Protein AF-A0A356KYZ1-F1 (afdb_monomer)

Sequence (155 aa):
MRTLYFDLDGTVVTGFGGVAKTLLAEGGFERAVRAAGCSRLVCVGNAVAIFQSLARMGQDHDGIGTVFRLCQGAFLDEAWLRSVLELTPIDPHRRVEGIDRGLDWLYVDDLAEQYCRDAGAEELFSAERGRRILRCDPEGDGQDVLAWLEEWKVA

Foldseek 3Di:
DEEEEEECALAQAFNPDLHGQQCLAQLNQVVLCVQLVHQAYEHLYPLLVVVVVCVVVVHDDPSLVVVVVSSNRSHDDSVSSVRHYDYDPDDSLQSVVVDPPVDNYAYEDLCQCVSCVSNVNNVVCVVCDLNRYDNDGSRHSNPSVSVSSVVSGDD

Nearest PDB structures (foldseek):
  3i8o-assembly1_A  TM=3.889E-01  e=5.102E-01  Methanocaldococcus jannaschii
  4q1t-assembly1_B  TM=4.449E-01  e=9.069E-01  Burkholderia thailandensis E264
  8ay1-assembly1_A  TM=4.523E-01  e=2.866E+00  Caenorhabditis elegans
  8j0e-assembly1_B  TM=2.042E-01  e=1.018E+00  Arabidopsis thaliana
  6lx2-assembly1_A  TM=1.806E-01  e=3.821E+00  Solanum tuberosum

pLDDT: mean 93.99, std 6.6, range [62.47, 98.62]

Structure (mmCIF, N/CA/C/O backbone):
data_AF-A0A356KYZ1-F1
#
_entry.id   AF-A0A356KYZ1-F1
#
loop_
_atom_site.group_PDB
_atom_site.id
_atom_site.type_symbol
_atom_site.label_atom_id
_atom_site.label_alt_id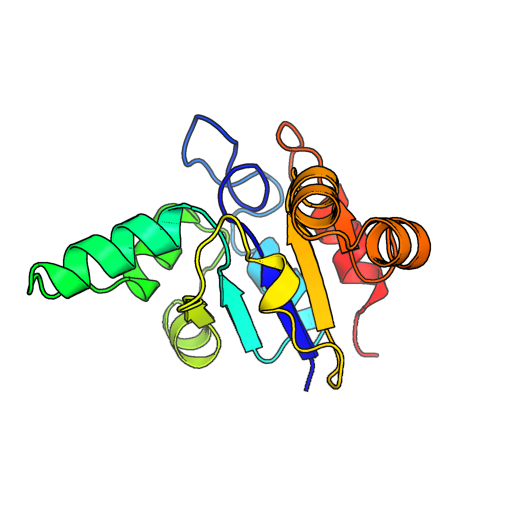
_atom_site.label_comp_id
_atom_site.label_asym_id
_atom_site.label_entity_id
_atom_site.label_seq_id
_atom_site.pdbx_PDB_ins_code
_atom_site.Cartn_x
_atom_site.Cartn_y
_atom_site.Cartn_z
_atom_site.occupancy
_atom_site.B_iso_or_equiv
_atom_site.auth_seq_id
_atom_site.auth_comp_id
_atom_site.auth_asym_id
_atom_site.auth_atom_id
_atom_site.pdbx_PDB_model_num
ATOM 1 N N . MET A 1 1 ? -12.094 -11.573 4.881 1.00 89.06 1 MET A N 1
ATOM 2 C CA . MET A 1 1 ? -10.712 -11.505 4.364 1.00 89.06 1 MET A CA 1
ATOM 3 C C . MET A 1 1 ? -10.475 -10.064 3.964 1.00 89.06 1 MET A C 1
ATOM 5 O O . MET A 1 1 ? -11.294 -9.557 3.207 1.00 89.06 1 MET A O 1
ATOM 9 N N . ARG A 1 2 ? -9.458 -9.401 4.524 1.00 97.50 2 ARG A N 1
ATOM 10 C CA . ARG A 1 2 ? -9.188 -7.981 4.261 1.00 97.50 2 ARG A CA 1
ATOM 11 C C . ARG A 1 2 ? -8.079 -7.830 3.228 1.00 97.50 2 ARG A C 1
ATOM 13 O O . ARG A 1 2 ? -7.064 -8.523 3.330 1.00 97.50 2 ARG A O 1
ATOM 20 N N . THR A 1 3 ? -8.281 -6.952 2.250 1.00 98.50 3 THR A N 1
ATOM 21 C CA . THR A 1 3 ? -7.311 -6.653 1.191 1.00 98.50 3 THR A CA 1
ATOM 22 C C . THR A 1 3 ? -6.773 -5.235 1.330 1.00 98.50 3 THR A C 1
ATOM 24 O O . THR A 1 3 ? -7.555 -4.290 1.395 1.00 98.50 3 THR A O 1
ATOM 27 N N . LEU A 1 4 ? -5.447 -5.091 1.344 1.00 98.56 4 LEU A N 1
ATOM 28 C CA . LEU A 1 4 ? -4.778 -3.794 1.272 1.00 98.56 4 LEU A CA 1
ATOM 29 C C . LEU A 1 4 ? -4.264 -3.553 -0.147 1.00 98.56 4 LEU A C 1
ATOM 31 O O . LEU A 1 4 ? -3.399 -4.284 -0.626 1.00 98.56 4 LEU A O 1
ATOM 35 N N . TYR A 1 5 ? -4.778 -2.515 -0.794 1.00 98.31 5 TYR A N 1
ATOM 36 C CA . TYR A 1 5 ? -4.246 -1.967 -2.036 1.00 98.31 5 TYR A CA 1
ATOM 37 C C . TYR A 1 5 ? -3.232 -0.879 -1.677 1.00 98.31 5 TYR A C 1
ATOM 39 O O . TYR A 1 5 ? -3.548 -0.002 -0.872 1.00 98.31 5 TYR A O 1
ATOM 47 N N . PHE A 1 6 ? -2.022 -0.931 -2.227 1.00 97.88 6 PHE A N 1
ATOM 48 C CA . PHE A 1 6 ? -0.970 0.021 -1.860 1.00 97.88 6 PHE A CA 1
ATOM 49 C C . PHE A 1 6 ? -0.044 0.382 -3.024 1.00 97.88 6 PHE A C 1
ATOM 51 O O . PHE A 1 6 ? 0.235 -0.457 -3.887 1.00 97.88 6 PHE A O 1
ATOM 58 N N . ASP A 1 7 ? 0.428 1.628 -3.042 1.00 95.81 7 ASP A N 1
ATOM 59 C CA . ASP A 1 7 ? 1.601 2.033 -3.828 1.00 95.81 7 ASP A CA 1
ATOM 60 C C . ASP A 1 7 ? 2.900 1.764 -3.040 1.00 95.81 7 ASP A C 1
ATOM 62 O O . ASP A 1 7 ? 2.883 1.511 -1.833 1.00 95.81 7 ASP A O 1
ATOM 66 N N . LEU A 1 8 ? 4.041 1.792 -3.726 1.00 94.38 8 LEU A N 1
ATOM 67 C CA . LEU A 1 8 ? 5.372 1.745 -3.135 1.00 94.38 8 LEU A CA 1
ATOM 68 C C . LEU A 1 8 ? 5.932 3.149 -2.945 1.00 94.38 8 LEU A C 1
ATOM 70 O O . LEU A 1 8 ? 6.208 3.540 -1.808 1.00 94.38 8 LEU A O 1
ATOM 74 N N . ASP A 1 9 ? 6.105 3.881 -4.044 1.00 93.25 9 ASP A N 1
ATOM 75 C CA . ASP A 1 9 ? 6.722 5.205 -4.054 1.00 93.25 9 ASP A CA 1
ATOM 76 C C . ASP A 1 9 ? 5.823 6.199 -3.320 1.00 93.25 9 ASP A C 1
ATOM 78 O O . ASP A 1 9 ? 4.606 6.136 -3.443 1.00 93.25 9 ASP A O 1
ATOM 82 N N . GLY A 1 10 ? 6.404 7.035 -2.458 1.00 93.69 10 GLY A N 1
ATOM 83 C CA . GLY A 1 10 ? 5.647 7.970 -1.616 1.00 93.69 10 GLY A CA 1
ATOM 84 C C . GLY A 1 10 ? 4.805 7.301 -0.519 1.00 93.69 10 GLY A C 1
ATOM 85 O O . GLY A 1 10 ? 4.310 7.974 0.383 1.00 93.69 10 GLY A O 1
ATOM 86 N N . THR A 1 11 ? 4.692 5.973 -0.503 1.00 96.06 11 THR A N 1
ATOM 87 C CA . THR A 1 11 ? 3.854 5.236 0.452 1.00 96.06 11 THR A CA 1
ATOM 88 C C . THR A 1 11 ? 4.692 4.418 1.424 1.00 96.06 11 THR A C 1
ATOM 90 O O . THR A 1 11 ? 4.729 4.732 2.614 1.00 96.06 11 THR A O 1
ATOM 93 N N . VAL A 1 12 ? 5.400 3.404 0.920 1.00 96.56 12 VAL A N 1
ATOM 94 C CA . VAL A 1 12 ? 6.295 2.534 1.701 1.00 96.56 12 VAL A CA 1
ATOM 95 C C . VAL A 1 12 ? 7.732 3.043 1.645 1.00 96.56 12 VAL A C 1
ATOM 97 O O . VAL A 1 12 ? 8.444 3.024 2.652 1.00 96.56 12 VAL A O 1
ATOM 100 N N . VAL A 1 13 ? 8.150 3.513 0.470 1.00 94.81 13 VAL A N 1
ATOM 101 C CA . VAL A 1 13 ? 9.459 4.124 0.239 1.00 94.81 13 VAL A CA 1
ATOM 102 C C . VAL A 1 13 ? 9.309 5.617 -0.014 1.00 94.81 13 VAL A C 1
ATOM 104 O O . VAL A 1 13 ? 8.260 6.086 -0.453 1.00 94.81 13 VAL A O 1
ATOM 107 N N . THR A 1 14 ? 10.356 6.381 0.269 1.00 90.81 14 THR A N 1
ATOM 108 C CA . THR A 1 14 ? 10.393 7.809 -0.059 1.00 90.81 14 THR A CA 1
ATOM 109 C C . THR A 1 14 ? 10.363 8.004 -1.576 1.00 90.81 14 THR A C 1
ATOM 111 O O . THR A 1 14 ? 10.980 7.234 -2.317 1.00 90.81 14 THR A O 1
ATOM 114 N N . GLY A 1 15 ? 9.665 9.043 -2.048 1.00 70.94 15 GLY A N 1
ATOM 115 C CA . GLY A 1 15 ? 9.343 9.233 -3.471 1.00 70.94 15 GLY A CA 1
ATOM 116 C C . GLY A 1 15 ? 10.536 9.356 -4.433 1.00 70.94 15 GLY A C 1
ATOM 117 O O . GLY A 1 15 ? 10.346 9.259 -5.641 1.00 70.94 15 GLY A O 1
ATOM 118 N N . PHE A 1 16 ? 11.767 9.546 -3.931 1.00 62.47 16 PHE A N 1
ATOM 119 C CA . PHE A 1 16 ? 12.967 9.747 -4.762 1.00 62.47 16 PHE A CA 1
ATOM 120 C C . PHE A 1 16 ? 14.212 8.947 -4.349 1.00 62.47 16 PHE A C 1
ATOM 122 O O . PHE A 1 16 ? 15.268 9.108 -4.960 1.00 62.47 16 PHE A O 1
ATOM 129 N N . GLY A 1 17 ? 14.128 8.084 -3.335 1.00 62.66 17 GLY A N 1
ATOM 130 C CA . GLY A 1 17 ? 15.314 7.408 -2.790 1.00 62.66 17 GLY A CA 1
ATOM 131 C C . GLY A 1 17 ? 15.295 5.891 -2.890 1.00 62.66 17 GLY A C 1
ATOM 132 O O . GLY A 1 17 ? 16.331 5.258 -2.688 1.00 62.66 17 GLY A O 1
ATOM 133 N N . GLY A 1 18 ? 14.122 5.297 -3.131 1.00 74.31 18 GLY A N 1
ATOM 134 C CA . GLY A 1 18 ? 13.922 3.860 -2.953 1.00 74.31 18 GLY A CA 1
ATOM 135 C C . GLY A 1 18 ? 14.201 3.386 -1.522 1.00 74.31 18 GLY A C 1
ATOM 136 O O . GLY A 1 18 ? 14.323 2.187 -1.311 1.00 74.31 18 GLY A O 1
ATOM 137 N N . VAL A 1 19 ? 14.334 4.301 -0.554 1.00 89.88 19 VAL A N 1
ATOM 138 C CA . VAL A 1 19 ? 14.599 3.998 0.856 1.00 89.88 19 VAL A CA 1
ATOM 139 C C . VAL A 1 19 ? 13.267 3.860 1.571 1.00 89.88 19 VAL A C 1
ATOM 141 O O . VAL A 1 19 ? 12.399 4.721 1.420 1.00 89.88 19 VAL A O 1
ATOM 144 N N . ALA A 1 20 ? 13.105 2.796 2.355 1.00 94.12 20 ALA A N 1
ATOM 145 C CA . ALA A 1 20 ? 11.930 2.627 3.202 1.00 94.12 20 ALA A CA 1
ATOM 146 C C . ALA A 1 20 ? 11.763 3.833 4.133 1.00 94.12 20 ALA A C 1
ATOM 148 O O . ALA A 1 20 ? 12.739 4.326 4.704 1.00 94.12 20 ALA A O 1
ATOM 149 N N . LYS A 1 21 ? 10.524 4.289 4.326 1.00 96.50 21 LYS A N 1
ATOM 150 C CA . LYS A 1 21 ? 10.242 5.284 5.363 1.00 96.50 21 LYS A CA 1
ATOM 151 C C . LYS A 1 21 ? 10.661 4.728 6.728 1.00 96.50 21 LYS A C 1
ATOM 153 O O . LYS A 1 21 ? 10.436 3.551 7.013 1.00 96.50 21 LYS A O 1
ATOM 158 N N . THR A 1 22 ? 11.277 5.561 7.565 1.00 97.12 22 THR A N 1
ATOM 159 C CA . THR A 1 22 ? 12.005 5.116 8.766 1.00 97.12 22 THR A CA 1
ATOM 160 C C . THR A 1 22 ? 11.174 4.238 9.702 1.00 97.12 22 THR A C 1
ATOM 162 O O . THR A 1 22 ? 11.677 3.224 10.176 1.00 97.12 22 THR A O 1
ATOM 165 N N . LEU A 1 23 ? 9.906 4.580 9.954 1.00 98.00 23 LEU A N 1
ATOM 166 C CA . LEU A 1 23 ? 9.043 3.788 10.838 1.00 98.00 23 LEU A CA 1
ATOM 167 C C . LEU A 1 23 ? 8.450 2.553 10.152 1.00 98.00 23 LEU A C 1
ATOM 169 O O . LEU A 1 23 ? 8.002 1.626 10.827 1.00 98.00 23 LEU A O 1
ATOM 173 N N . LEU A 1 24 ? 8.434 2.533 8.819 1.00 97.94 24 LEU A N 1
ATOM 174 C CA . LEU A 1 24 ? 7.977 1.387 8.038 1.00 97.94 24 LEU A CA 1
ATOM 175 C C . LEU A 1 24 ? 9.064 0.329 7.882 1.00 97.94 24 LEU A C 1
ATOM 177 O O . LEU A 1 24 ? 8.716 -0.841 7.735 1.00 97.94 24 LEU A O 1
ATOM 181 N N . ALA A 1 25 ? 10.336 0.727 7.944 1.00 96.81 25 ALA A N 1
ATOM 182 C CA . ALA A 1 25 ? 11.499 -0.151 7.915 1.00 96.81 25 ALA A CA 1
ATOM 183 C C . ALA A 1 25 ? 11.517 -1.160 9.083 1.00 96.81 25 ALA A C 1
ATOM 185 O O . ALA A 1 25 ? 10.669 -1.144 9.977 1.00 96.81 25 ALA A O 1
ATOM 186 N N . GLU A 1 26 ? 12.480 -2.086 9.053 1.00 97.12 26 GLU A N 1
ATOM 187 C CA . GLU A 1 26 ? 12.641 -3.146 10.064 1.00 97.12 26 GLU A CA 1
ATOM 188 C C . GLU A 1 26 ? 11.333 -3.919 10.350 1.00 97.12 26 GLU A C 1
ATOM 190 O O . GLU A 1 26 ? 11.011 -4.267 11.490 1.00 97.12 26 GLU A O 1
ATOM 195 N N . GLY A 1 27 ? 10.535 -4.167 9.310 1.00 97.88 27 GLY A N 1
ATOM 196 C CA . GLY A 1 27 ? 9.255 -4.870 9.367 1.00 97.88 27 GLY A CA 1
ATOM 197 C C . GLY A 1 27 ? 8.103 -4.065 9.968 1.00 97.88 27 GLY A C 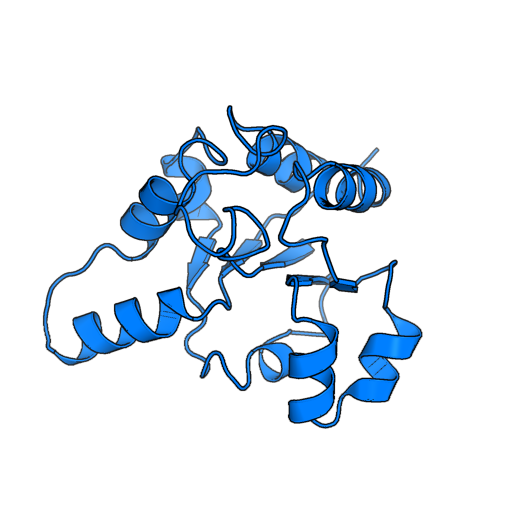1
ATOM 198 O O . GLY A 1 27 ? 7.092 -4.662 10.339 1.00 97.88 27 GLY A O 1
ATOM 199 N N . GLY A 1 28 ? 8.241 -2.746 10.127 1.00 98.19 28 GLY A N 1
ATOM 200 C CA . GLY A 1 28 ? 7.192 -1.880 10.668 1.00 98.19 28 GLY A CA 1
ATOM 201 C C . GLY A 1 28 ? 5.898 -1.972 9.866 1.00 98.19 28 GLY A C 1
ATOM 202 O O . GLY A 1 28 ? 4.837 -2.240 10.435 1.00 98.19 28 GLY A O 1
ATOM 203 N N . PHE A 1 29 ? 6.002 -1.855 8.540 1.00 98.31 29 PHE A N 1
ATOM 204 C CA . PHE A 1 29 ? 4.852 -1.987 7.649 1.00 98.31 29 PHE A CA 1
ATOM 205 C C . PHE A 1 29 ? 4.249 -3.394 7.703 1.00 98.31 29 PHE A C 1
ATOM 207 O O . PHE A 1 29 ? 3.051 -3.538 7.933 1.00 98.31 29 PHE A O 1
ATOM 214 N N . GLU A 1 30 ? 5.076 -4.438 7.588 1.00 98.50 30 GLU A N 1
ATOM 215 C CA . GLU A 1 30 ? 4.627 -5.829 7.698 1.00 98.50 30 GLU A CA 1
ATOM 216 C C . GLU A 1 30 ? 3.825 -6.094 8.980 1.00 98.50 30 GLU A C 1
ATOM 218 O O . GLU A 1 30 ? 2.726 -6.652 8.926 1.00 98.50 30 GLU A O 1
ATOM 223 N N . ARG A 1 31 ? 4.353 -5.686 10.141 1.00 98.56 31 ARG A N 1
ATOM 224 C CA . ARG A 1 31 ? 3.679 -5.883 11.431 1.00 98.56 31 ARG A CA 1
ATOM 225 C C . ARG A 1 31 ? 2.334 -5.170 11.476 1.00 98.56 31 ARG A C 1
ATOM 227 O O . ARG A 1 31 ? 1.364 -5.767 11.938 1.00 98.56 31 ARG A O 1
ATOM 234 N N . ALA A 1 32 ? 2.268 -3.929 10.996 1.00 98.38 32 ALA A N 1
ATOM 235 C CA . ALA A 1 32 ? 1.030 -3.157 10.980 1.00 98.38 32 ALA A CA 1
ATOM 236 C C . ALA A 1 32 ? -0.025 -3.793 10.065 1.00 98.38 32 ALA A C 1
ATOM 238 O O . ALA A 1 32 ? -1.164 -3.984 10.480 1.00 98.38 32 ALA A O 1
ATOM 239 N N . VAL A 1 33 ? 0.370 -4.217 8.864 1.00 98.38 33 VAL A N 1
ATOM 240 C CA . VAL A 1 33 ? -0.501 -4.902 7.900 1.00 98.38 33 VAL A CA 1
ATOM 241 C C . VAL A 1 33 ? -1.043 -6.218 8.465 1.00 98.38 33 VAL A C 1
ATOM 243 O O . VAL A 1 33 ? -2.246 -6.480 8.387 1.00 98.38 33 VAL A O 1
ATOM 246 N N . ARG A 1 34 ? -0.179 -7.040 9.077 1.00 98.25 34 ARG A N 1
ATOM 247 C CA . ARG A 1 34 ? -0.595 -8.290 9.731 1.00 98.25 34 ARG A CA 1
ATOM 248 C C . ARG A 1 34 ? -1.539 -8.021 10.907 1.00 98.25 34 ARG A C 1
ATOM 250 O O . ARG A 1 34 ? -2.556 -8.700 11.029 1.00 98.25 34 ARG A O 1
ATOM 257 N N . ALA A 1 35 ? -1.234 -7.032 11.749 1.00 97.88 35 ALA A N 1
ATOM 258 C CA . ALA A 1 35 ? -2.070 -6.672 12.896 1.00 97.88 35 ALA A CA 1
ATOM 259 C C . ALA A 1 35 ? -3.442 -6.127 12.466 1.00 97.88 35 ALA A C 1
ATOM 261 O O . ALA A 1 35 ? -4.455 -6.441 13.090 1.00 97.88 35 ALA A O 1
ATOM 262 N N . ALA A 1 36 ? -3.490 -5.400 11.349 1.00 97.75 36 ALA A N 1
ATOM 263 C CA . ALA A 1 36 ? -4.715 -4.972 10.686 1.00 97.75 36 ALA A CA 1
ATOM 264 C C . ALA A 1 36 ? -5.478 -6.128 10.008 1.00 97.75 36 ALA A C 1
ATOM 266 O O . ALA A 1 36 ? -6.443 -5.880 9.294 1.00 97.75 36 ALA A O 1
ATOM 267 N N . GLY A 1 37 ? -5.080 -7.396 10.167 1.00 97.75 37 GLY A N 1
ATOM 268 C CA . GLY A 1 37 ? -5.805 -8.555 9.629 1.00 97.75 37 GLY A CA 1
ATOM 269 C C . GLY A 1 37 ? -5.812 -8.656 8.097 1.00 97.75 37 GLY A C 1
ATOM 270 O O . GLY A 1 37 ? -6.625 -9.396 7.526 1.00 97.75 37 GLY A O 1
ATOM 271 N N . CYS A 1 38 ? -4.930 -7.921 7.415 1.00 98.12 38 CYS A N 1
ATOM 272 C CA . CYS A 1 38 ? -4.793 -7.983 5.966 1.00 98.12 38 CYS A CA 1
ATOM 273 C C . CYS A 1 38 ? -4.224 -9.346 5.565 1.00 98.12 38 CYS A C 1
ATOM 275 O O . CYS A 1 38 ? -3.116 -9.726 5.932 1.00 98.12 38 CYS A O 1
ATOM 277 N N . SER A 1 39 ? -5.022 -10.090 4.808 1.00 97.19 39 SER A N 1
ATOM 278 C CA . SER A 1 39 ? -4.723 -11.459 4.356 1.00 97.19 39 SER A CA 1
ATOM 279 C C . SER A 1 39 ? -4.332 -11.501 2.881 1.00 97.19 39 SER A C 1
ATOM 281 O O . SER A 1 39 ? -3.897 -12.536 2.391 1.00 97.19 39 SER A O 1
ATOM 283 N N . ARG A 1 40 ? -4.497 -10.374 2.183 1.00 98.31 40 ARG A N 1
ATOM 284 C CA . ARG A 1 40 ? -4.142 -10.177 0.782 1.00 98.31 40 ARG A CA 1
ATOM 285 C C . ARG A 1 40 ? -3.621 -8.758 0.600 1.00 98.31 40 ARG A C 1
ATOM 287 O O . ARG A 1 40 ? -4.227 -7.818 1.118 1.00 98.31 40 ARG A O 1
ATOM 294 N N . LEU A 1 41 ? -2.534 -8.609 -0.142 1.00 98.44 41 LEU A N 1
ATOM 295 C CA . LEU A 1 41 ? -1.937 -7.331 -0.506 1.00 98.44 41 LEU A CA 1
ATOM 296 C C . LEU A 1 41 ? -1.940 -7.210 -2.023 1.00 98.44 41 LEU A C 1
ATOM 298 O O . LEU A 1 41 ? -1.593 -8.158 -2.718 1.00 98.44 41 LEU A O 1
ATOM 302 N N . VAL A 1 42 ? -2.313 -6.047 -2.538 1.00 97.50 42 VAL A N 1
ATOM 303 C CA . VAL A 1 42 ? -2.297 -5.766 -3.972 1.00 97.50 42 VAL A CA 1
ATOM 304 C C . VAL A 1 42 ? -1.449 -4.525 -4.191 1.00 97.50 42 VAL A C 1
ATOM 306 O O . VAL A 1 42 ? -1.854 -3.417 -3.844 1.00 97.50 42 VAL A O 1
ATOM 309 N N . CYS A 1 43 ? -0.261 -4.708 -4.762 1.00 96.50 43 CYS A N 1
ATOM 310 C CA . CYS A 1 43 ? 0.564 -3.585 -5.187 1.00 96.50 43 CYS A CA 1
ATOM 311 C C . CYS A 1 43 ? -0.070 -2.982 -6.443 1.00 96.50 43 CYS A C 1
ATOM 313 O O . CYS A 1 43 ? -0.268 -3.690 -7.435 1.00 96.50 43 CYS A O 1
ATOM 315 N N . VAL A 1 44 ? -0.397 -1.692 -6.394 1.00 94.69 44 VAL A N 1
ATOM 316 C CA . VAL A 1 44 ? -1.070 -0.964 -7.483 1.00 94.69 44 VAL A CA 1
ATOM 317 C C . VAL A 1 44 ? -0.225 0.146 -8.116 1.00 94.69 44 VAL A C 1
ATOM 319 O O . VAL A 1 44 ? -0.671 0.823 -9.041 1.00 94.69 44 VAL A O 1
ATOM 322 N N . GLY A 1 45 ? 1.003 0.302 -7.624 1.00 89.00 45 GLY A N 1
ATOM 323 C CA . GLY A 1 45 ? 1.955 1.332 -8.015 1.00 89.00 45 GLY A CA 1
ATOM 324 C C . GLY A 1 45 ? 2.506 1.254 -9.433 1.00 89.00 45 GLY A C 1
ATOM 325 O O . GLY A 1 45 ? 2.422 0.231 -10.115 1.00 89.00 45 GLY A O 1
ATOM 326 N N . ASN A 1 46 ? 3.188 2.323 -9.847 1.00 89.62 46 ASN A N 1
ATOM 327 C CA . ASN A 1 46 ? 3.829 2.417 -11.167 1.00 89.62 46 ASN A CA 1
ATOM 328 C C . ASN A 1 46 ? 4.912 1.348 -11.387 1.00 89.62 46 ASN A C 1
ATOM 330 O O . ASN A 1 46 ? 5.107 0.890 -12.515 1.00 89.62 46 ASN A O 1
ATOM 334 N N . ALA A 1 47 ? 5.560 0.885 -10.312 1.00 86.81 47 ALA A N 1
ATOM 335 C CA . ALA A 1 47 ? 6.498 -0.237 -10.354 1.00 86.81 47 ALA A CA 1
ATOM 336 C C . ALA A 1 47 ? 5.890 -1.486 -11.023 1.00 86.81 47 ALA A C 1
ATOM 338 O O . ALA A 1 47 ? 6.574 -2.216 -11.739 1.00 86.81 47 ALA A O 1
ATOM 339 N N . VAL A 1 48 ? 4.578 -1.695 -10.878 1.00 87.00 48 VAL A N 1
ATOM 340 C CA . VAL A 1 48 ? 3.878 -2.835 -11.471 1.00 87.00 48 VAL A CA 1
ATOM 341 C C . VAL A 1 48 ? 3.860 -2.774 -12.998 1.00 87.00 48 VAL A C 1
ATOM 343 O O . VAL A 1 48 ? 4.058 -3.804 -13.643 1.00 87.00 48 VAL A O 1
ATOM 346 N N . ALA A 1 49 ? 3.710 -1.589 -13.603 1.00 87.38 49 ALA A N 1
ATOM 347 C CA . ALA A 1 49 ? 3.774 -1.444 -15.061 1.00 87.38 49 ALA A CA 1
ATOM 348 C C . ALA A 1 49 ? 5.154 -1.818 -15.619 1.00 87.38 49 ALA A C 1
ATOM 350 O O . ALA A 1 49 ? 5.244 -2.400 -16.706 1.00 87.38 49 ALA A O 1
ATOM 351 N N . ILE A 1 50 ? 6.224 -1.543 -14.866 1.00 86.75 50 ILE A N 1
ATOM 352 C CA . ILE A 1 50 ? 7.583 -1.960 -15.227 1.00 86.75 50 ILE A CA 1
ATOM 353 C C . ILE A 1 50 ? 7.657 -3.490 -15.234 1.00 86.75 50 ILE A C 1
ATOM 355 O O . ILE A 1 50 ? 8.060 -4.075 -16.239 1.00 86.75 50 ILE A O 1
ATOM 359 N N . PHE A 1 51 ? 7.192 -4.152 -14.171 1.00 87.94 51 PHE A N 1
ATOM 360 C CA . PHE A 1 51 ? 7.227 -5.617 -14.071 1.00 87.94 51 PHE A CA 1
ATOM 361 C C . PHE A 1 51 ? 6.396 -6.298 -15.162 1.00 87.94 51 PHE A C 1
ATOM 363 O O . PHE A 1 51 ? 6.854 -7.252 -15.790 1.00 87.94 51 PHE A O 1
ATOM 370 N N . GLN A 1 52 ? 5.203 -5.773 -15.450 1.00 84.81 52 GLN A N 1
ATOM 371 C CA . GLN A 1 52 ? 4.372 -6.261 -16.548 1.00 84.81 52 GLN A CA 1
ATOM 372 C C . GLN A 1 52 ? 5.056 -6.088 -17.909 1.00 84.81 52 GLN A C 1
ATOM 374 O O . GLN A 1 52 ? 4.952 -6.965 -18.767 1.00 84.81 52 GLN A O 1
ATOM 379 N N . SER A 1 53 ? 5.748 -4.968 -18.125 1.00 87.19 53 SER A N 1
ATOM 380 C CA . SER A 1 53 ? 6.459 -4.707 -19.380 1.00 87.19 53 SER A CA 1
ATOM 381 C C . SER A 1 53 ? 7.613 -5.688 -19.578 1.00 87.19 53 SER A C 1
ATOM 383 O O . SER A 1 53 ? 7.728 -6.271 -20.655 1.00 87.19 53 SER A O 1
ATOM 385 N N . LEU A 1 54 ? 8.399 -5.953 -18.528 1.00 87.38 54 LEU A N 1
ATOM 386 C CA . LEU A 1 54 ? 9.466 -6.961 -18.553 1.00 87.38 54 LEU A CA 1
ATOM 387 C C . LEU A 1 54 ? 8.910 -8.361 -18.862 1.00 87.38 54 LEU A C 1
ATOM 389 O O . LEU A 1 54 ? 9.431 -9.054 -19.738 1.00 87.38 54 LEU A O 1
ATOM 393 N N . ALA A 1 55 ? 7.793 -8.739 -18.232 1.00 85.56 55 ALA A N 1
ATOM 394 C CA . ALA A 1 55 ? 7.130 -10.016 -18.491 1.00 85.56 55 ALA A CA 1
ATOM 395 C C . ALA A 1 55 ? 6.632 -10.137 -19.946 1.00 85.56 55 ALA A C 1
ATOM 397 O O . ALA A 1 55 ? 6.824 -11.170 -20.586 1.00 85.56 55 ALA A O 1
ATOM 398 N N . ARG A 1 56 ? 6.046 -9.071 -20.517 1.00 86.25 56 ARG A N 1
ATOM 399 C CA . ARG A 1 56 ? 5.613 -9.037 -21.932 1.00 86.25 56 ARG A CA 1
ATOM 400 C C . ARG A 1 56 ? 6.778 -9.155 -22.914 1.00 86.25 56 ARG A C 1
ATOM 402 O O . ARG A 1 56 ? 6.587 -9.654 -24.018 1.00 86.25 56 ARG A O 1
ATOM 409 N N . MET A 1 57 ? 7.973 -8.725 -22.516 1.00 90.12 57 MET A N 1
ATOM 410 C CA . MET A 1 57 ? 9.202 -8.895 -23.294 1.00 90.12 57 MET A CA 1
ATOM 411 C C . MET A 1 57 ? 9.792 -10.312 -23.187 1.00 90.12 57 MET A C 1
ATOM 413 O O . MET A 1 57 ? 10.857 -10.568 -23.745 1.00 90.12 57 MET A O 1
ATOM 417 N N . GLY A 1 58 ? 9.122 -11.235 -22.486 1.00 86.12 58 GLY A N 1
ATOM 418 C CA . GLY A 1 58 ? 9.594 -12.605 -22.288 1.00 86.12 58 GLY A CA 1
ATOM 419 C C . GLY A 1 58 ? 10.792 -12.701 -21.345 1.00 86.12 58 GLY A C 1
ATOM 420 O O . GLY A 1 58 ? 11.491 -13.713 -21.355 1.00 86.12 58 GLY A O 1
ATOM 421 N N . GLN A 1 59 ? 11.058 -11.657 -20.555 1.00 86.62 59 GLN A N 1
ATOM 422 C CA . GLN A 1 59 ? 12.074 -11.715 -19.515 1.00 86.62 59 GLN A CA 1
ATOM 423 C C . GLN A 1 59 ? 11.465 -12.369 -18.280 1.00 86.62 59 GLN A C 1
ATOM 425 O O . GLN A 1 59 ? 10.485 -11.867 -17.728 1.00 86.62 59 GLN A O 1
ATOM 430 N N . ASP A 1 60 ? 12.046 -13.494 -17.862 1.00 80.06 60 ASP A N 1
ATOM 431 C CA . ASP A 1 60 ? 11.698 -14.110 -16.588 1.00 80.06 60 ASP A CA 1
ATOM 432 C C . ASP A 1 60 ? 12.054 -13.125 -15.469 1.00 80.06 60 ASP A C 1
ATOM 434 O O . ASP A 1 60 ? 13.219 -12.755 -15.287 1.00 80.06 60 ASP A O 1
ATOM 438 N N . HIS A 1 61 ? 11.030 -12.607 -14.796 1.00 85.94 61 HIS A N 1
ATOM 439 C CA . HIS A 1 61 ? 11.176 -11.553 -13.809 1.00 85.94 61 HIS A CA 1
ATOM 440 C C . HIS A 1 61 ? 10.369 -11.881 -12.560 1.00 85.94 61 HIS A C 1
ATOM 442 O O . HIS A 1 61 ? 9.138 -11.930 -12.569 1.00 85.94 61 HIS A O 1
ATOM 448 N N . ASP A 1 62 ? 11.082 -12.028 -11.452 1.00 92.44 62 ASP A N 1
ATOM 449 C CA . ASP A 1 62 ? 10.501 -12.191 -10.128 1.00 92.44 62 ASP A CA 1
ATOM 450 C C . ASP A 1 62 ? 10.013 -10.838 -9.586 1.00 92.44 62 ASP A C 1
ATOM 452 O O . ASP A 1 62 ? 10.701 -10.158 -8.819 1.00 92.44 62 ASP A O 1
ATOM 456 N N . GLY A 1 63 ? 8.821 -10.425 -10.024 1.00 92.38 63 GLY A N 1
ATOM 457 C CA . GLY A 1 63 ? 8.226 -9.143 -9.641 1.00 92.38 63 GLY A CA 1
ATOM 458 C C . GLY A 1 63 ? 8.001 -9.017 -8.133 1.00 92.38 63 GLY A C 1
ATOM 459 O O . GLY A 1 63 ? 8.329 -7.986 -7.554 1.00 92.38 63 GLY A O 1
ATOM 460 N N .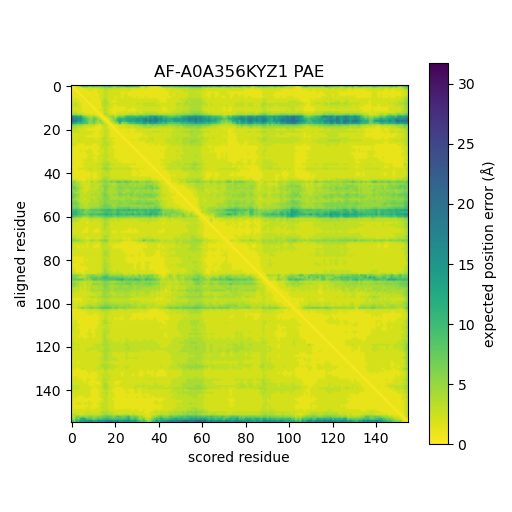 ILE A 1 64 ? 7.526 -10.080 -7.470 1.00 94.62 64 ILE A N 1
ATOM 461 C CA . ILE A 1 64 ? 7.319 -10.073 -6.013 1.00 94.62 64 ILE A CA 1
ATOM 462 C C . ILE A 1 64 ? 8.653 -9.941 -5.272 1.00 94.62 64 ILE A C 1
ATOM 464 O O . ILE A 1 64 ? 8.764 -9.113 -4.369 1.00 94.62 64 ILE A O 1
ATOM 468 N N . GLY A 1 65 ? 9.685 -10.696 -5.663 1.00 94.88 65 GLY A N 1
ATOM 469 C CA . GLY A 1 65 ? 11.008 -10.539 -5.057 1.00 94.88 65 GLY A CA 1
ATOM 470 C C . GLY A 1 65 ? 11.611 -9.158 -5.318 1.00 94.88 65 GLY A C 1
ATOM 471 O O . GLY A 1 65 ? 12.337 -8.630 -4.478 1.00 94.88 65 GLY A O 1
ATOM 472 N N . THR A 1 66 ? 11.291 -8.525 -6.450 1.00 93.00 66 THR A N 1
ATOM 473 C CA . THR A 1 66 ? 11.687 -7.134 -6.705 1.00 93.00 66 THR A CA 1
ATOM 474 C C . THR A 1 66 ? 10.959 -6.163 -5.784 1.00 93.00 66 THR A C 1
ATOM 476 O O . THR A 1 66 ? 11.626 -5.311 -5.207 1.00 93.00 66 THR A O 1
ATOM 479 N N . VAL A 1 67 ? 9.649 -6.321 -5.559 1.00 93.81 67 VAL A N 1
ATOM 480 C CA . VAL A 1 67 ? 8.917 -5.534 -4.550 1.00 93.81 67 VAL A CA 1
ATOM 481 C C . VAL A 1 67 ? 9.545 -5.706 -3.167 1.00 93.8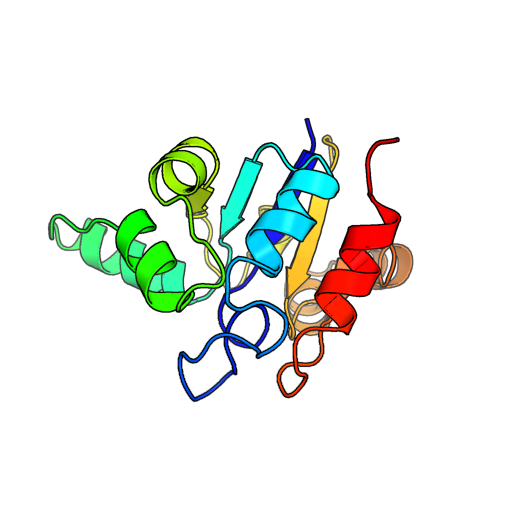1 67 VAL A C 1
ATOM 483 O O . VAL A 1 67 ? 9.846 -4.710 -2.518 1.00 93.81 67 VAL A O 1
ATOM 486 N N . PHE A 1 68 ? 9.828 -6.943 -2.747 1.00 95.44 68 PHE A N 1
ATOM 487 C CA . PHE A 1 68 ? 10.478 -7.216 -1.461 1.00 95.44 68 PHE A CA 1
ATOM 488 C C . PHE A 1 68 ? 11.795 -6.440 -1.303 1.00 95.44 68 PHE A C 1
ATOM 490 O O . PHE A 1 68 ? 12.013 -5.781 -0.287 1.00 95.44 68 PHE A O 1
ATOM 497 N N . ARG A 1 69 ? 12.649 -6.456 -2.337 1.00 93.75 69 ARG A N 1
ATOM 498 C CA . ARG A 1 69 ? 13.919 -5.711 -2.353 1.00 93.75 69 ARG A CA 1
ATOM 499 C C . ARG A 1 69 ? 13.717 -4.195 -2.354 1.00 93.75 69 ARG A C 1
ATOM 501 O O . ARG A 1 69 ? 14.426 -3.499 -1.632 1.00 93.75 69 ARG A O 1
ATOM 508 N N . LEU A 1 70 ? 12.770 -3.687 -3.144 1.00 92.25 70 LEU A N 1
ATOM 509 C CA . LEU A 1 70 ? 12.467 -2.254 -3.226 1.00 92.25 70 LEU A CA 1
ATOM 510 C C . LEU A 1 70 ? 11.928 -1.710 -1.905 1.00 92.25 70 LEU A C 1
ATOM 512 O O . LEU A 1 70 ? 12.260 -0.595 -1.536 1.00 92.25 70 LEU A O 1
ATOM 516 N N . CYS A 1 71 ? 11.171 -2.506 -1.154 1.00 93.38 71 CYS A N 1
ATOM 517 C CA . CYS A 1 71 ? 10.652 -2.118 0.153 1.00 93.38 71 CYS A CA 1
ATOM 518 C C . CYS A 1 71 ? 11.726 -1.980 1.247 1.00 93.38 71 CYS A C 1
ATOM 520 O O . CYS A 1 71 ? 11.363 -1.636 2.367 1.00 93.38 71 CYS A O 1
ATOM 522 N N . GLN A 1 72 ? 13.005 -2.273 0.967 1.00 90.94 72 GLN A N 1
ATOM 523 C CA . GLN A 1 72 ? 14.168 -2.046 1.844 1.00 90.94 72 GLN A CA 1
ATOM 524 C C . GLN A 1 72 ? 13.921 -2.331 3.338 1.00 90.94 72 GLN A C 1
ATOM 526 O O . GLN A 1 72 ? 14.180 -1.505 4.211 1.00 90.94 72 GLN A O 1
ATOM 531 N N . GLY A 1 73 ? 13.411 -3.525 3.642 1.00 94.81 73 GLY A N 1
ATOM 532 C CA . GLY A 1 73 ? 13.189 -3.969 5.018 1.00 94.81 73 GLY A CA 1
ATOM 533 C C . GLY A 1 73 ? 11.840 -3.582 5.617 1.00 94.81 73 GLY A C 1
ATOM 534 O O . GLY A 1 73 ? 11.598 -3.924 6.768 1.00 94.81 73 GLY A O 1
ATOM 535 N N . ALA A 1 74 ? 10.930 -2.942 4.874 1.00 97.38 74 ALA A N 1
ATOM 536 C CA . ALA A 1 74 ? 9.544 -2.777 5.325 1.00 97.38 74 ALA A CA 1
ATOM 537 C C . ALA A 1 74 ? 8.791 -4.116 5.447 1.00 97.38 74 ALA A C 1
ATOM 539 O O . ALA A 1 74 ? 7.857 -4.251 6.242 1.00 97.38 74 ALA A O 1
ATOM 540 N N . PHE A 1 75 ? 9.268 -5.116 4.703 1.00 97.88 75 PHE A N 1
ATOM 541 C CA . PHE A 1 75 ? 8.949 -6.529 4.852 1.00 97.88 75 PHE A CA 1
ATOM 542 C C . PHE A 1 75 ? 10.211 -7.293 5.265 1.00 97.88 75 PHE A C 1
ATOM 544 O O . PHE A 1 75 ? 11.291 -7.032 4.736 1.00 97.88 75 PHE A O 1
ATOM 551 N N . LEU A 1 76 ? 10.075 -8.227 6.205 1.00 98.06 76 LEU A N 1
ATOM 552 C CA . LEU A 1 76 ? 11.155 -9.094 6.691 1.00 98.06 76 LEU A CA 1
ATOM 553 C C . LEU A 1 76 ? 10.938 -10.556 6.291 1.00 98.06 76 LEU A C 1
ATOM 555 O O . LEU A 1 76 ? 11.906 -11.289 6.099 1.00 98.06 76 LEU A O 1
ATOM 559 N N . ASP A 1 77 ? 9.682 -10.978 6.156 1.00 98.19 77 ASP A N 1
ATOM 560 C CA . ASP A 1 77 ? 9.310 -12.344 5.797 1.00 98.19 77 ASP A CA 1
ATOM 561 C C . ASP A 1 77 ? 8.923 -12.417 4.313 1.00 98.19 77 ASP A C 1
ATOM 563 O O . ASP A 1 77 ? 7.769 -12.216 3.923 1.00 98.19 77 ASP A O 1
ATOM 567 N N . GLU A 1 78 ? 9.911 -12.699 3.461 1.00 98.06 78 GLU A N 1
ATOM 568 C CA . GLU A 1 78 ? 9.708 -12.815 2.013 1.00 98.06 78 GLU A CA 1
ATOM 569 C C . GLU A 1 78 ? 8.736 -13.950 1.655 1.00 98.06 78 GLU A C 1
ATOM 571 O O . GLU A 1 78 ? 7.937 -13.816 0.726 1.00 98.06 78 GLU A O 1
ATOM 576 N N . ALA A 1 79 ? 8.773 -15.064 2.393 1.00 98.25 79 ALA A N 1
ATOM 577 C CA . ALA A 1 79 ? 7.902 -16.207 2.139 1.00 98.25 79 ALA A CA 1
ATOM 578 C C . ALA A 1 79 ? 6.437 -15.848 2.419 1.00 98.25 79 ALA A C 1
ATOM 580 O O . ALA A 1 79 ? 5.560 -16.143 1.602 1.00 98.25 79 ALA A O 1
ATOM 581 N N . TRP A 1 80 ? 6.177 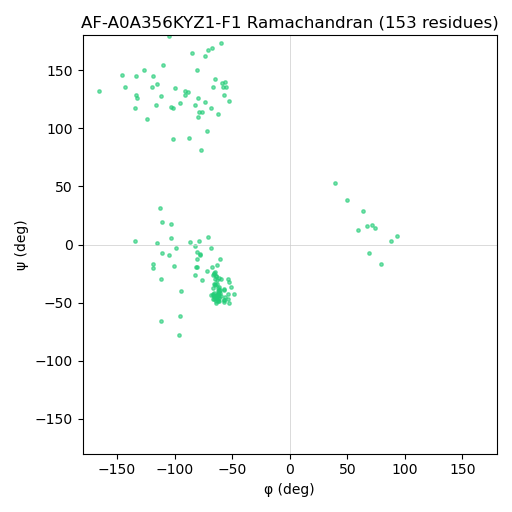-15.154 3.529 1.00 98.00 80 TRP A N 1
ATOM 582 C CA . TRP A 1 80 ? 4.856 -14.600 3.797 1.00 98.00 80 TRP A CA 1
ATOM 583 C C . TRP A 1 80 ? 4.444 -13.595 2.728 1.00 98.00 80 TRP A C 1
ATOM 585 O O . TRP A 1 80 ? 3.349 -13.743 2.184 1.00 98.00 80 TRP A O 1
ATOM 595 N N . LEU A 1 81 ? 5.307 -12.638 2.364 1.00 98.19 81 LEU A N 1
ATOM 596 C CA . LEU A 1 81 ? 4.969 -11.646 1.342 1.00 98.19 81 LEU A CA 1
ATOM 597 C C . LEU A 1 81 ? 4.569 -12.331 0.029 1.00 98.19 81 LEU A C 1
ATOM 599 O O . LEU A 1 81 ? 3.533 -12.002 -0.535 1.00 98.19 81 LEU A O 1
ATOM 603 N N . ARG A 1 82 ? 5.318 -13.347 -0.414 1.00 98.12 82 ARG A N 1
ATOM 604 C CA . ARG A 1 82 ? 4.991 -14.155 -1.604 1.00 98.12 82 ARG A CA 1
ATOM 605 C C . ARG A 1 82 ? 3.650 -14.873 -1.521 1.00 98.12 82 ARG A C 1
ATOM 607 O O . ARG A 1 82 ? 3.036 -15.107 -2.555 1.00 98.12 82 ARG A O 1
ATOM 614 N N . SER A 1 83 ? 3.205 -15.231 -0.321 1.00 98.12 83 SER A N 1
ATOM 615 C CA . SER A 1 83 ? 1.920 -15.905 -0.120 1.00 98.12 83 SER A CA 1
ATOM 616 C C . SER A 1 83 ? 0.713 -14.965 -0.102 1.00 98.12 83 SER A C 1
ATOM 618 O O . SER A 1 83 ? -0.405 -15.436 -0.297 1.00 98.12 83 SER A O 1
ATOM 620 N N . VAL A 1 84 ? 0.918 -13.662 0.129 1.00 98.12 84 VAL A N 1
ATOM 621 C CA . VAL A 1 84 ? -0.180 -12.686 0.265 1.00 98.12 84 VAL A CA 1
ATOM 622 C C . VAL A 1 84 ? -0.160 -11.572 -0.780 1.00 98.12 84 VAL A C 1
ATOM 624 O O . VAL A 1 84 ? -1.188 -10.923 -0.961 1.00 98.12 84 VAL A O 1
ATOM 627 N N . LEU A 1 85 ? 0.979 -11.312 -1.430 1.00 97.94 85 LEU A N 1
ATOM 628 C CA . LEU A 1 85 ? 1.150 -10.213 -2.377 1.00 97.94 85 LEU A CA 1
ATOM 629 C C . LEU A 1 85 ? 0.770 -10.618 -3.798 1.00 97.94 85 LEU A C 1
ATOM 631 O O . LEU A 1 85 ? 1.291 -11.578 -4.361 1.00 97.94 85 LEU A O 1
ATOM 635 N N . GLU A 1 86 ? -0.043 -9.774 -4.414 1.00 96.12 86 GLU A N 1
ATOM 636 C CA . GLU A 1 86 ? -0.339 -9.782 -5.834 1.00 96.12 86 GLU A CA 1
ATOM 637 C C . GLU A 1 86 ? 0.105 -8.461 -6.469 1.00 96.12 86 GLU A C 1
ATOM 639 O O . GLU A 1 86 ? 0.015 -7.385 -5.871 1.00 96.12 86 GLU A O 1
ATOM 644 N N . LEU A 1 87 ? 0.579 -8.537 -7.711 1.00 94.06 87 LEU A N 1
ATOM 645 C CA . LEU A 1 87 ? 0.863 -7.363 -8.530 1.00 94.06 87 LEU A CA 1
ATOM 646 C C . LEU A 1 87 ? -0.361 -7.119 -9.404 1.00 94.06 87 LEU A C 1
ATOM 648 O O . LEU A 1 87 ? -0.761 -8.018 -10.148 1.00 94.06 87 LEU A O 1
ATOM 652 N N . THR A 1 88 ? -0.974 -5.938 -9.307 1.00 89.69 88 THR A N 1
ATOM 653 C CA . THR A 1 88 ? -2.195 -5.673 -10.074 1.00 89.69 88 THR A CA 1
ATOM 654 C C . THR A 1 88 ? -1.942 -5.842 -11.579 1.00 89.69 88 THR A C 1
ATOM 656 O O . THR A 1 88 ? -0.932 -5.361 -12.089 1.00 89.69 88 THR A O 1
ATOM 659 N N . PRO A 1 89 ? -2.822 -6.511 -12.341 1.00 80.19 89 PRO A N 1
ATOM 660 C CA . PRO A 1 89 ? -2.716 -6.550 -13.799 1.00 80.19 89 PRO A CA 1
ATOM 661 C C . PRO A 1 89 ? -3.229 -5.254 -14.454 1.00 80.19 89 PRO A C 1
ATOM 663 O O . PRO A 1 89 ? -3.108 -5.085 -15.666 1.00 80.19 89 PRO A O 1
ATOM 666 N N . ILE A 1 90 ? -3.835 -4.361 -13.669 1.00 84.56 90 ILE A N 1
ATOM 667 C CA . ILE A 1 90 ? -4.496 -3.145 -14.144 1.00 84.56 90 ILE A CA 1
ATOM 668 C C . ILE A 1 90 ? -3.455 -2.053 -14.398 1.00 84.56 90 ILE A C 1
ATOM 670 O O . ILE A 1 90 ? -2.405 -2.014 -13.758 1.00 84.56 90 ILE A O 1
ATOM 674 N N . ASP A 1 91 ? -3.751 -1.180 -15.360 1.00 87.06 91 ASP A N 1
ATOM 675 C CA . ASP A 1 91 ? -2.983 0.040 -15.600 1.00 87.06 91 ASP A CA 1
ATOM 676 C C . ASP A 1 91 ? -2.860 0.837 -14.286 1.00 87.06 91 ASP A C 1
ATOM 678 O O . ASP A 1 91 ? -3.895 1.177 -13.703 1.00 87.06 91 ASP A O 1
ATOM 682 N N . PRO A 1 92 ? -1.644 1.157 -13.805 1.00 86.56 92 PRO A N 1
ATOM 683 C CA . PRO A 1 92 ? -1.474 1.948 -12.594 1.00 86.56 92 PRO A CA 1
ATOM 684 C C . PRO A 1 92 ? -2.234 3.278 -12.628 1.00 86.56 92 PRO A C 1
ATOM 686 O O . PRO A 1 92 ? -2.713 3.715 -11.589 1.00 86.56 92 PRO A O 1
ATOM 689 N N . HIS A 1 93 ? -2.451 3.905 -13.786 1.00 88.19 93 HIS A N 1
ATOM 690 C CA . HIS A 1 93 ? -3.260 5.129 -13.867 1.00 88.19 93 HIS A CA 1
ATOM 691 C C . HIS A 1 93 ? -4.747 4.901 -13.562 1.00 88.19 93 HIS A C 1
ATOM 693 O O . HIS A 1 93 ? -5.460 5.833 -13.206 1.00 88.19 93 HIS A O 1
ATOM 699 N N . ARG A 1 94 ? -5.211 3.652 -13.653 1.00 90.69 94 ARG A N 1
ATOM 700 C CA . ARG A 1 94 ? -6.587 3.216 -13.376 1.00 90.69 94 ARG A CA 1
ATOM 701 C C . ARG A 1 94 ? -6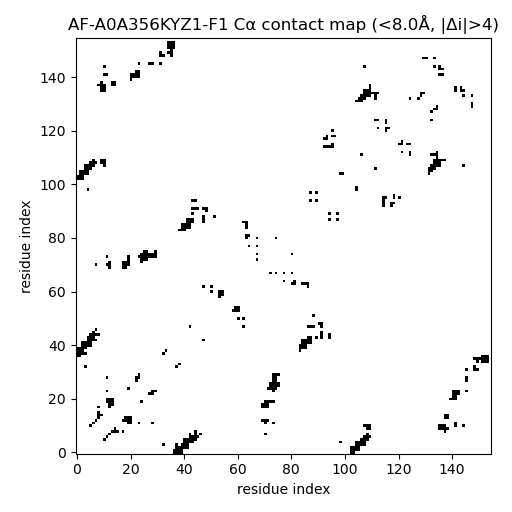.676 2.359 -12.113 1.00 90.69 94 ARG A C 1
ATOM 703 O O . ARG A 1 94 ? -7.653 1.639 -11.919 1.00 90.69 94 ARG A O 1
ATOM 710 N N . ARG A 1 95 ? -5.670 2.423 -11.232 1.00 92.56 95 ARG A N 1
ATOM 711 C CA . ARG A 1 95 ? -5.562 1.571 -10.033 1.00 92.56 95 ARG A CA 1
ATOM 712 C C . ARG A 1 95 ? -6.818 1.541 -9.159 1.00 92.56 95 ARG A C 1
ATOM 714 O O . ARG A 1 95 ? -7.177 0.484 -8.650 1.00 92.56 95 ARG A O 1
ATOM 721 N N . VAL A 1 96 ? -7.517 2.671 -9.034 1.00 94.50 96 VAL A N 1
ATOM 722 C CA . VAL A 1 96 ? -8.737 2.804 -8.216 1.00 94.50 96 VAL A CA 1
ATOM 723 C C . VAL A 1 96 ? -9.907 1.978 -8.763 1.00 94.50 96 VAL A C 1
ATOM 725 O O . VAL A 1 96 ? -10.777 1.548 -8.001 1.00 94.50 96 VAL A O 1
ATOM 728 N N . GLU A 1 97 ? -9.929 1.710 -10.068 1.00 94.06 97 GLU A N 1
ATOM 729 C CA . GLU A 1 97 ? -10.927 0.836 -10.693 1.00 94.06 97 GLU A CA 1
ATOM 730 C C . GLU A 1 97 ? -10.701 -0.641 -10.348 1.00 94.06 97 GLU A C 1
ATOM 732 O O . GLU A 1 97 ? -11.633 -1.439 -10.396 1.00 94.06 97 GLU A O 1
ATOM 737 N N . GLY A 1 98 ? -9.472 -1.000 -9.972 1.00 92.81 98 GLY A N 1
ATOM 738 C CA . GLY A 1 98 ? -9.094 -2.351 -9.566 1.00 92.81 98 GLY A CA 1
ATOM 739 C C . GLY A 1 98 ? -9.441 -2.721 -8.132 1.00 92.81 98 GLY A C 1
ATOM 740 O O . GLY A 1 98 ? -9.241 -3.870 -7.740 1.00 92.81 98 GLY A O 1
ATOM 741 N N . ILE A 1 99 ? -9.934 -1.768 -7.341 1.00 95.44 99 ILE A N 1
ATOM 742 C CA . ILE A 1 99 ? -10.307 -2.007 -5.950 1.00 95.44 99 ILE A CA 1
ATOM 743 C C . ILE A 1 99 ? -11.642 -2.754 -5.922 1.00 95.44 99 ILE A C 1
ATOM 745 O O . ILE A 1 99 ? -12.682 -2.200 -6.281 1.00 95.44 99 ILE A O 1
ATOM 749 N N . ASP A 1 100 ? -11.629 -3.998 -5.444 1.00 95.38 100 ASP A N 1
ATOM 750 C CA . ASP A 1 100 ? -12.852 -4.757 -5.179 1.00 95.38 100 ASP A CA 1
ATOM 751 C C . ASP A 1 100 ? -13.575 -4.207 -3.940 1.00 95.38 100 ASP A C 1
ATOM 753 O O . ASP A 1 100 ? -13.252 -4.530 -2.793 1.00 95.38 100 ASP A O 1
ATOM 757 N N . ARG A 1 101 ? -14.575 -3.356 -4.190 1.00 94.62 101 ARG A N 1
ATOM 758 C CA . ARG A 1 101 ? -15.364 -2.678 -3.153 1.00 94.62 101 ARG A CA 1
ATOM 759 C C . ARG A 1 101 ? -16.423 -3.574 -2.502 1.00 94.62 101 ARG A C 1
ATOM 761 O O . ARG A 1 101 ? -17.034 -3.147 -1.525 1.00 94.62 101 ARG A O 1
ATOM 768 N N . GLY A 1 102 ? -16.662 -4.777 -3.034 1.00 94.62 102 GLY A N 1
ATOM 769 C CA . GLY A 1 102 ? -17.597 -5.753 -2.465 1.00 94.62 102 GLY A CA 1
ATOM 770 C C . GLY A 1 102 ? -17.011 -6.552 -1.296 1.00 94.62 102 GLY A C 1
ATOM 771 O O . GLY A 1 102 ? -17.751 -7.221 -0.575 1.00 94.62 102 GLY A O 1
ATOM 772 N N . LEU A 1 103 ? -15.694 -6.476 -1.101 1.00 93.56 103 LEU A N 1
ATOM 773 C CA . LEU A 1 103 ? -14.960 -7.133 -0.022 1.00 93.56 103 LEU A CA 1
ATOM 774 C C . LEU A 1 103 ? -14.553 -6.136 1.070 1.00 93.56 103 LEU A C 1
ATOM 776 O O . LEU A 1 103 ? -14.838 -4.944 0.992 1.00 93.56 103 LEU A O 1
ATOM 780 N N . ASP A 1 104 ? -13.882 -6.616 2.117 1.00 97.19 104 ASP A N 1
ATOM 781 C CA . ASP A 1 104 ? -13.266 -5.718 3.091 1.00 97.19 104 ASP A CA 1
ATOM 782 C C . ASP A 1 104 ? -11.936 -5.192 2.533 1.00 97.19 104 ASP A C 1
ATOM 784 O O . ASP A 1 104 ? -10.975 -5.951 2.387 1.00 97.19 104 ASP A O 1
ATOM 788 N N . TRP A 1 105 ? -11.891 -3.906 2.187 1.00 98.12 105 TRP A N 1
ATOM 789 C CA . TRP A 1 105 ? -10.772 -3.290 1.475 1.00 98.12 105 TRP A CA 1
ATOM 790 C C . TRP A 1 105 ? -10.230 -2.053 2.191 1.00 98.12 105 TRP A C 1
ATOM 792 O O . TRP A 1 105 ? -10.973 -1.320 2.852 1.00 98.12 105 TRP A O 1
ATOM 802 N N . LEU A 1 106 ? -8.935 -1.825 1.995 1.00 98.62 106 LEU A N 1
ATOM 803 C CA . LEU A 1 106 ? -8.173 -0.652 2.407 1.00 98.62 106 LEU A CA 1
ATOM 804 C C . LEU A 1 106 ? -7.302 -0.191 1.235 1.00 98.62 106 LEU A C 1
ATOM 806 O O . LEU A 1 106 ? -6.802 -1.030 0.488 1.00 98.62 106 LEU A O 1
ATOM 810 N N . TYR A 1 107 ? -7.104 1.114 1.073 1.00 98.56 107 TYR A N 1
ATOM 811 C CA . TYR A 1 107 ? -6.264 1.691 0.022 1.00 98.56 107 TYR A CA 1
ATOM 812 C C . TYR A 1 107 ? -5.342 2.769 0.596 1.00 98.56 107 TYR A C 1
ATOM 814 O O . TYR A 1 107 ? -5.810 3.674 1.282 1.00 98.56 107 TYR A O 1
ATOM 822 N N . 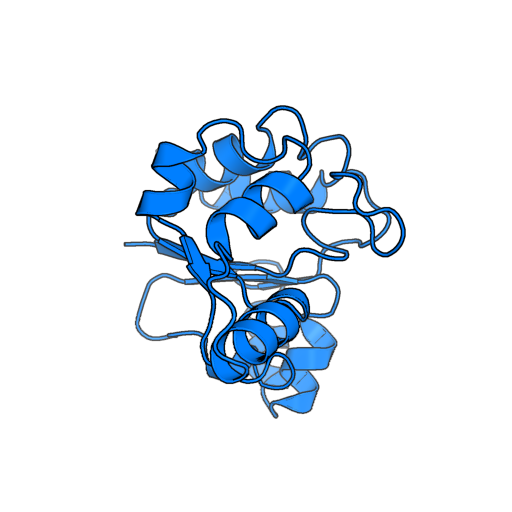VAL A 1 108 ? -4.041 2.675 0.322 1.00 98.50 108 VAL A N 1
ATOM 823 C CA . VAL A 1 108 ? -3.045 3.674 0.733 1.00 98.50 108 VAL A CA 1
ATOM 824 C C . VAL A 1 108 ? -2.129 4.046 -0.428 1.00 98.50 108 VAL A C 1
ATOM 826 O O . VAL A 1 108 ? -1.558 3.176 -1.082 1.00 98.50 108 VAL A O 1
ATOM 829 N N . ASP A 1 109 ? -2.034 5.342 -0.699 1.00 97.75 109 ASP A N 1
ATOM 830 C CA . ASP A 1 109 ? -1.291 5.912 -1.825 1.00 97.75 109 ASP A CA 1
ATOM 831 C C . ASP A 1 109 ? -1.131 7.419 -1.566 1.00 97.75 109 ASP A C 1
ATOM 833 O O . ASP A 1 109 ? -2.103 8.086 -1.199 1.00 97.75 109 ASP A O 1
ATOM 837 N N . ASP A 1 110 ? 0.059 7.990 -1.718 1.00 97.12 110 ASP A N 1
ATOM 838 C CA . ASP A 1 110 ? 0.286 9.425 -1.492 1.00 97.12 110 ASP A CA 1
ATOM 839 C C . ASP A 1 110 ? -0.457 10.300 -2.515 1.00 97.12 110 ASP A C 1
ATOM 841 O O . ASP A 1 110 ? -0.861 11.429 -2.216 1.00 97.12 110 ASP A O 1
ATOM 845 N N . LEU A 1 111 ? -0.754 9.738 -3.688 1.00 97.06 111 LEU A N 1
ATOM 846 C CA . LEU A 1 111 ? -1.543 10.345 -4.752 1.00 97.06 111 LEU A CA 1
ATOM 847 C C . LEU A 1 111 ? -2.976 9.790 -4.817 1.00 97.06 111 LEU A C 1
ATOM 849 O O . LEU A 1 111 ? -3.672 10.021 -5.809 1.00 97.06 111 LEU A O 1
ATOM 853 N N . ALA A 1 112 ? -3.471 9.129 -3.759 1.00 97.69 112 ALA A N 1
ATOM 854 C CA . ALA A 1 112 ? -4.811 8.526 -3.718 1.00 97.69 112 ALA A CA 1
ATOM 855 C C . ALA A 1 112 ? -5.928 9.468 -4.204 1.00 97.69 112 ALA A C 1
ATOM 857 O O . ALA A 1 112 ? -6.822 9.052 -4.941 1.00 97.69 112 ALA A O 1
ATOM 858 N N . GLU A 1 113 ? -5.883 10.745 -3.806 1.00 97.94 113 GLU A N 1
ATOM 859 C CA . GLU A 1 113 ? -6.870 11.752 -4.218 1.00 97.94 113 GLU A CA 1
ATOM 860 C C . GLU A 1 113 ? -6.851 11.994 -5.730 1.00 97.94 113 GLU A C 1
ATOM 862 O O . GLU A 1 113 ? -7.907 12.082 -6.356 1.00 97.94 113 GLU A O 1
ATOM 867 N N . GLN A 1 114 ? -5.653 12.091 -6.308 1.00 97.44 114 GLN A N 1
ATOM 868 C CA . GLN A 1 114 ? -5.468 12.328 -7.733 1.00 97.44 114 GLN A CA 1
ATOM 869 C C . GLN A 1 114 ? -5.954 11.121 -8.539 1.00 97.44 114 GLN A C 1
ATOM 871 O O . GLN A 1 114 ? -6.760 11.296 -9.446 1.00 97.44 114 GLN A O 1
ATOM 876 N N . TYR A 1 115 ? -5.577 9.897 -8.154 1.00 97.19 115 TYR A N 1
ATOM 877 C CA . TYR A 1 115 ? -6.048 8.692 -8.845 1.00 97.19 115 TYR A CA 1
ATOM 878 C C . TYR A 1 115 ? -7.555 8.468 -8.700 1.00 97.19 115 TYR A C 1
ATOM 880 O O . TYR A 1 115 ? -8.194 7.983 -9.632 1.00 97.19 115 TYR A O 1
ATOM 888 N N . CYS A 1 116 ? -8.154 8.833 -7.562 1.00 97.25 116 CYS A N 1
ATOM 889 C CA . CYS A 1 116 ? -9.610 8.793 -7.430 1.00 97.25 116 CYS A CA 1
ATOM 890 C C . CYS A 1 116 ? -10.275 9.804 -8.366 1.00 97.25 116 CYS A C 1
ATOM 892 O O . CYS A 1 116 ? -11.263 9.461 -9.005 1.00 97.25 116 CYS A O 1
ATOM 894 N N . ARG A 1 117 ? -9.726 11.017 -8.482 1.00 96.88 117 ARG A N 1
ATOM 895 C CA . ARG A 1 117 ? -10.225 12.047 -9.401 1.00 96.88 117 ARG A CA 1
ATOM 896 C C . ARG A 1 117 ? -10.131 11.616 -10.860 1.00 96.88 117 ARG A C 1
ATOM 898 O O . ARG A 1 117 ? -11.112 11.682 -11.587 1.00 96.88 117 ARG A O 1
ATOM 905 N N . ASP A 1 118 ? -8.982 11.097 -11.271 1.00 95.44 118 ASP A N 1
ATOM 906 C CA . ASP A 1 118 ? -8.771 10.653 -12.652 1.00 95.44 118 ASP A CA 1
ATOM 907 C C . ASP A 1 118 ? -9.691 9.479 -13.033 1.00 95.44 118 ASP A C 1
ATOM 909 O O . ASP A 1 118 ? -10.075 9.340 -14.194 1.00 95.44 118 ASP A O 1
ATOM 913 N N . ALA A 1 119 ? -10.108 8.677 -12.049 1.00 95.44 119 ALA A N 1
ATOM 914 C CA . ALA A 1 119 ? -11.079 7.598 -12.213 1.00 95.44 119 ALA A CA 1
ATOM 915 C C . ALA A 1 119 ? -12.556 8.042 -12.087 1.00 95.44 119 ALA A C 1
ATOM 917 O O . ALA A 1 119 ? -13.444 7.187 -12.129 1.00 95.44 119 ALA A O 1
ATOM 918 N N . GLY A 1 120 ? -12.848 9.336 -11.889 1.00 96.50 12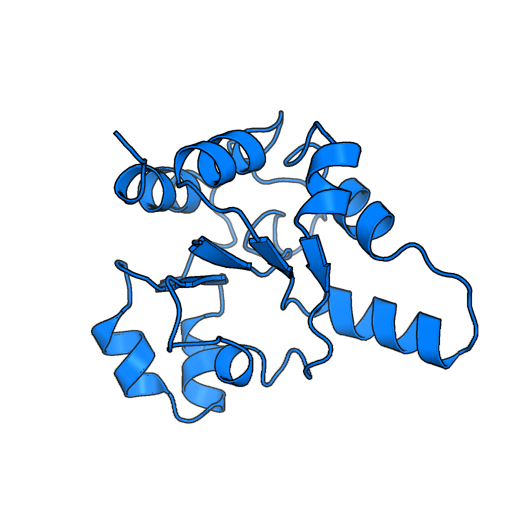0 GLY A N 1
ATOM 919 C CA . GLY A 1 120 ? -14.209 9.836 -11.633 1.00 96.50 120 GLY A CA 1
ATOM 920 C C . GLY A 1 120 ? -14.823 9.310 -10.325 1.00 96.50 120 GLY A C 1
ATOM 921 O O . GLY A 1 120 ? -16.031 9.087 -10.234 1.00 96.50 120 GLY A O 1
ATOM 922 N N . ALA A 1 121 ? -13.978 9.014 -9.335 1.00 96.69 121 ALA A N 1
ATOM 923 C CA . ALA A 1 121 ? -14.315 8.443 -8.034 1.00 96.69 121 ALA A CA 1
ATOM 924 C C . ALA A 1 121 ? -14.067 9.437 -6.879 1.00 96.69 121 ALA A C 1
ATOM 926 O O . ALA A 1 121 ? -13.732 9.042 -5.761 1.00 96.69 121 ALA A O 1
ATOM 927 N N . GLU A 1 122 ? -14.230 10.737 -7.119 1.00 97.75 122 GLU A N 1
ATOM 928 C CA . GLU A 1 122 ? -14.029 11.793 -6.121 1.00 97.75 122 GLU A CA 1
ATOM 929 C C . GLU A 1 122 ? -14.969 11.647 -4.922 1.00 97.75 122 GLU A C 1
ATOM 931 O O . GLU A 1 122 ? -14.550 11.840 -3.780 1.00 97.75 122 GLU A O 1
ATOM 936 N N . GLU A 1 123 ? -16.228 11.269 -5.163 1.00 97.81 123 GLU A N 1
ATOM 937 C CA . GLU A 1 123 ? -17.209 11.041 -4.095 1.00 97.81 123 GLU A CA 1
ATOM 938 C C . GLU A 1 123 ? -16.769 9.907 -3.163 1.00 97.81 123 GLU A C 1
ATOM 940 O O . GLU A 1 123 ? -16.889 10.025 -1.943 1.00 97.81 123 GLU A O 1
ATOM 945 N N . LEU A 1 124 ? -16.188 8.838 -3.724 1.00 96.81 124 LEU A N 1
ATOM 946 C CA . LEU A 1 124 ? -15.620 7.742 -2.941 1.00 96.81 124 LEU A CA 1
ATOM 947 C C . LEU A 1 124 ? -14.466 8.243 -2.077 1.00 96.81 124 LEU A C 1
ATOM 949 O O . LEU A 1 124 ? -14.439 7.958 -0.882 1.00 96.81 124 LEU A O 1
ATOM 953 N N . PHE A 1 125 ? -13.528 8.992 -2.664 1.00 98.12 125 PHE A N 1
ATOM 954 C CA . PHE A 1 125 ? -12.415 9.553 -1.904 1.00 98.12 125 PHE A CA 1
ATOM 955 C C . PHE A 1 125 ? -12.924 10.422 -0.758 1.00 98.12 125 PHE A C 1
ATOM 957 O O . PHE A 1 125 ? -12.508 10.239 0.381 1.00 98.12 125 PHE A O 1
ATOM 964 N N . SER A 1 126 ? -13.872 11.320 -1.028 1.00 98.19 126 SER A N 1
ATOM 965 C CA . SER A 1 126 ? -14.422 12.194 0.004 1.00 98.19 126 SER A CA 1
ATOM 966 C C . SER A 1 126 ? -15.126 11.425 1.123 1.00 98.19 126 SER A C 1
ATOM 968 O O . SER A 1 126 ? -15.037 11.840 2.276 1.00 98.19 126 SER A O 1
ATOM 970 N N . ALA A 1 127 ? -15.833 10.340 0.802 1.00 98.00 127 ALA A N 1
ATOM 971 C CA . ALA A 1 127 ? -16.552 9.533 1.784 1.00 98.00 127 ALA A CA 1
ATOM 972 C C . ALA A 1 127 ? -15.628 8.621 2.611 1.00 98.00 127 ALA A C 1
ATOM 974 O O . ALA A 1 127 ? -15.933 8.320 3.764 1.00 98.00 127 ALA A O 1
ATOM 975 N N . GLU A 1 128 ? -14.514 8.167 2.031 1.00 98.31 128 GLU A N 1
ATOM 976 C CA . GLU A 1 128 ? -13.659 7.127 2.613 1.00 98.31 128 GLU A CA 1
ATOM 977 C C . GLU A 1 128 ? -12.290 7.618 3.092 1.00 98.31 128 GLU A C 1
ATOM 979 O O . GLU A 1 128 ? -11.558 6.848 3.724 1.00 98.31 128 GLU A O 1
ATOM 984 N N . ARG A 1 129 ? -11.924 8.876 2.819 1.00 98.12 129 ARG A N 1
ATOM 985 C CA . ARG A 1 129 ? -10.651 9.468 3.247 1.00 98.12 129 ARG A CA 1
ATOM 986 C C . ARG A 1 129 ? -10.497 9.399 4.765 1.00 98.12 129 ARG A C 1
ATOM 988 O O . ARG A 1 129 ? -11.367 9.831 5.512 1.00 98.12 129 ARG A O 1
ATOM 995 N N . GLY A 1 130 ? -9.356 8.881 5.210 1.00 97.12 130 GLY A N 1
ATOM 996 C CA . GLY A 1 130 ? -9.032 8.649 6.618 1.00 97.12 130 GLY A CA 1
ATOM 997 C C . GLY A 1 130 ? -9.672 7.387 7.196 1.00 97.12 130 GLY A C 1
ATOM 998 O O . GLY A 1 130 ? -9.197 6.891 8.204 1.00 97.12 130 GLY A O 1
ATOM 999 N N . ARG A 1 131 ? -10.696 6.823 6.541 1.00 97.94 131 ARG A N 1
ATOM 1000 C CA . ARG A 1 131 ? -11.330 5.566 6.945 1.00 97.94 131 ARG A CA 1
ATOM 1001 C C . ARG A 1 131 ? -10.740 4.396 6.169 1.00 97.94 131 ARG A C 1
ATOM 1003 O O . ARG A 1 131 ? -9.900 3.679 6.696 1.00 97.94 131 ARG A O 1
ATOM 1010 N N . ARG A 1 132 ? -11.150 4.214 4.910 1.00 98.38 132 ARG A N 1
ATOM 1011 C CA . ARG A 1 132 ? -10.659 3.138 4.030 1.00 98.38 132 ARG A CA 1
ATOM 1012 C C . ARG A 1 132 ? -9.603 3.599 3.036 1.00 98.38 132 ARG A C 1
ATOM 1014 O O . ARG A 1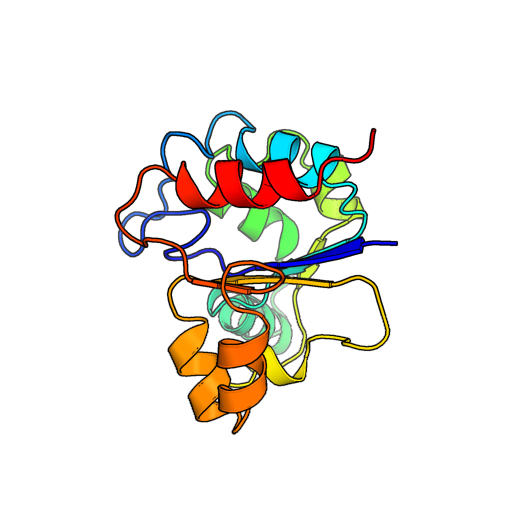 132 ? -8.902 2.750 2.496 1.00 98.38 132 ARG A O 1
ATOM 1021 N N . ILE A 1 133 ? -9.494 4.904 2.790 1.00 98.62 133 ILE A N 1
ATOM 1022 C CA . ILE A 1 133 ? -8.482 5.478 1.904 1.00 98.62 133 ILE A CA 1
ATOM 1023 C C . ILE A 1 133 ? -7.562 6.385 2.711 1.00 98.62 133 ILE A C 1
ATOM 1025 O O . ILE A 1 133 ? -8.011 7.396 3.254 1.00 98.62 133 ILE A O 1
ATOM 1029 N N . LEU A 1 134 ? -6.271 6.075 2.738 1.00 98.62 134 LEU A N 1
ATOM 1030 C CA . LEU A 1 134 ? -5.249 6.970 3.261 1.00 98.62 134 LEU A CA 1
ATOM 1031 C C . LEU A 1 134 ? -4.486 7.623 2.106 1.00 98.62 134 LEU A C 1
ATOM 1033 O O . LEU A 1 134 ? -3.806 6.948 1.338 1.00 98.62 134 LEU A O 1
ATOM 1037 N N . ARG A 1 135 ? -4.564 8.957 2.038 1.00 98.31 135 ARG A N 1
ATOM 1038 C CA . ARG A 1 135 ? -3.606 9.774 1.288 1.00 98.31 135 ARG A CA 1
ATOM 1039 C C . ARG A 1 135 ? -2.433 10.087 2.210 1.00 98.31 135 ARG A C 1
ATOM 1041 O O . ARG A 1 135 ? -2.535 11.040 2.987 1.00 98.31 135 ARG A O 1
ATOM 1048 N N . CYS A 1 136 ? -1.403 9.249 2.184 1.00 97.62 136 CYS A N 1
ATOM 1049 C CA . CYS A 1 136 ? -0.266 9.376 3.092 1.00 97.62 136 CYS A CA 1
ATOM 1050 C C . CYS A 1 136 ? 0.654 10.547 2.717 1.00 97.62 136 CYS A C 1
ATOM 1052 O O . CYS A 1 136 ? 0.598 11.064 1.602 1.00 97.62 136 CYS A O 1
ATOM 1054 N N . ASP A 1 137 ? 1.489 10.974 3.659 1.00 97.31 137 ASP A N 1
ATOM 1055 C CA . ASP A 1 137 ? 2.525 11.981 3.443 1.00 97.31 137 ASP A CA 1
ATOM 1056 C C . ASP A 1 137 ? 3.747 11.345 2.754 1.00 97.31 137 ASP A C 1
ATOM 1058 O O . ASP A 1 137 ? 4.404 10.498 3.372 1.00 97.31 137 ASP A O 1
ATOM 1062 N N . PRO A 1 138 ? 4.083 11.719 1.503 1.00 96.06 138 PRO A N 1
ATOM 1063 C CA . PRO A 1 138 ? 5.204 11.125 0.775 1.00 96.06 138 PRO A CA 1
ATOM 1064 C C . PRO A 1 138 ? 6.578 11.417 1.381 1.00 96.06 138 PRO A C 1
ATOM 1066 O O . PRO A 1 138 ? 7.491 10.605 1.217 1.00 96.06 138 PRO A O 1
ATOM 1069 N N . GLU A 1 139 ? 6.708 12.517 2.125 1.00 94.56 139 GLU A N 1
ATOM 1070 C CA . GLU A 1 139 ? 7.954 12.938 2.777 1.00 94.56 139 GLU A CA 1
ATOM 1071 C C . GLU A 1 139 ? 7.998 12.547 4.266 1.00 94.56 139 GLU A C 1
ATOM 1073 O O . GLU A 1 139 ? 8.999 12.769 4.950 1.00 94.56 139 GLU A O 1
ATOM 1078 N N . GLY A 1 140 ? 6.911 11.961 4.775 1.00 95.50 140 GLY A N 1
ATOM 1079 C CA . GLY A 1 140 ? 6.798 11.509 6.154 1.00 95.50 140 GLY A CA 1
ATOM 1080 C C . GLY A 1 140 ? 7.655 10.278 6.464 1.00 95.50 140 GLY A C 1
ATOM 1081 O O . GLY A 1 140 ? 8.123 9.553 5.586 1.00 95.50 140 GLY A O 1
ATOM 1082 N N . ASP A 1 141 ? 7.803 9.984 7.753 1.00 97.12 141 ASP A N 1
ATOM 1083 C CA . ASP A 1 141 ? 8.506 8.795 8.255 1.00 97.12 141 ASP A CA 1
ATOM 1084 C C . ASP A 1 141 ? 7.637 7.521 8.265 1.00 97.12 141 ASP A C 1
ATOM 1086 O O . ASP A 1 141 ? 8.126 6.442 8.611 1.00 97.12 141 ASP A O 1
ATOM 1090 N N . GLY A 1 142 ? 6.371 7.642 7.850 1.00 97.94 142 GLY A N 1
ATOM 1091 C CA . GLY A 1 142 ? 5.378 6.573 7.798 1.00 97.94 142 GLY A CA 1
ATOM 1092 C C . GLY A 1 142 ? 4.501 6.452 9.045 1.00 97.94 142 GLY A C 1
ATOM 1093 O O . GLY A 1 142 ? 3.723 5.501 9.139 1.00 97.94 142 GLY A O 1
ATOM 1094 N N . GLN A 1 143 ? 4.597 7.384 10.001 1.00 98.56 143 GLN A N 1
ATOM 1095 C CA . GLN A 1 143 ? 3.745 7.389 11.193 1.00 98.56 143 GLN A CA 1
ATOM 1096 C C . GLN A 1 143 ? 2.252 7.420 10.846 1.00 98.56 143 GLN A C 1
ATOM 1098 O O . GLN A 1 143 ? 1.455 6.757 11.505 1.00 98.56 143 GLN A O 1
ATOM 1103 N N . ASP A 1 144 ? 1.871 8.171 9.818 1.00 98.50 144 ASP A N 1
ATOM 1104 C CA . ASP A 1 144 ? 0.499 8.285 9.328 1.00 98.50 144 ASP A CA 1
ATOM 1105 C C . ASP A 1 144 ? -0.053 6.944 8.822 1.00 98.50 144 ASP A C 1
ATOM 1107 O O . ASP A 1 144 ? -1.168 6.563 9.176 1.00 98.50 144 ASP A O 1
ATOM 1111 N N . VAL A 1 145 ? 0.753 6.189 8.071 1.00 98.56 145 VAL A N 1
ATOM 1112 C CA . VAL A 1 145 ? 0.411 4.843 7.593 1.00 98.56 145 VAL A CA 1
ATOM 1113 C C . VAL A 1 145 ? 0.224 3.880 8.763 1.00 98.56 145 VAL A C 1
ATOM 1115 O O . VAL A 1 145 ? -0.758 3.138 8.798 1.00 98.56 145 VAL A O 1
ATOM 1118 N N . LEU A 1 146 ? 1.136 3.898 9.741 1.00 98.56 146 LEU A N 1
ATOM 1119 C CA . LEU A 1 146 ? 1.044 3.029 10.917 1.00 98.56 146 LEU A CA 1
ATOM 1120 C C . LEU A 1 146 ? -0.163 3.369 11.794 1.00 98.56 146 LEU A C 1
ATOM 1122 O O . LEU A 1 146 ? -0.895 2.465 12.187 1.00 98.56 146 LEU A O 1
ATOM 1126 N N . ALA A 1 147 ? -0.380 4.654 12.081 1.00 98.44 147 ALA A N 1
ATOM 1127 C CA . ALA A 1 147 ? -1.503 5.118 12.890 1.00 98.44 147 ALA A CA 1
ATOM 1128 C C . ALA A 1 147 ? -2.841 4.771 12.233 1.00 98.44 147 ALA A C 1
ATOM 1130 O O . ALA A 1 147 ? -3.755 4.310 12.905 1.00 98.44 147 ALA A O 1
ATOM 1131 N N . TRP A 1 148 ? -2.937 4.920 10.915 1.00 98.62 148 TRP A N 1
ATOM 1132 C CA . TRP A 1 148 ? -4.133 4.535 10.183 1.00 98.62 148 TRP A CA 1
ATOM 1133 C C . TRP A 1 148 ? -4.373 3.018 10.209 1.00 98.62 148 TRP A C 1
ATOM 1135 O O . TRP A 1 148 ? -5.489 2.586 10.475 1.00 98.62 148 TRP A O 1
ATOM 1145 N N . LEU A 1 149 ? -3.344 2.185 10.002 1.00 98.38 149 LEU A N 1
ATOM 1146 C CA . LEU A 1 149 ? -3.481 0.721 10.097 1.00 98.38 149 LEU A CA 1
ATOM 1147 C C . LEU A 1 149 ? -3.823 0.243 11.521 1.00 98.38 149 LEU A C 1
ATOM 1149 O O . LEU A 1 149 ? -4.505 -0.773 11.673 1.00 98.38 149 LEU A O 1
ATOM 1153 N N . GLU A 1 150 ? -3.385 0.965 12.556 1.00 97.56 150 GLU A N 1
ATOM 1154 C CA . GLU A 1 150 ? -3.715 0.692 13.963 1.00 97.56 150 GLU A CA 1
ATOM 1155 C C . GLU A 1 150 ? -5.230 0.682 14.209 1.00 97.56 150 GLU A C 1
ATOM 1157 O O . GLU A 1 150 ? -5.730 -0.183 14.929 1.00 97.56 150 GLU A O 1
ATOM 1162 N N . GLU A 1 151 ? -5.974 1.586 13.564 1.00 96.75 151 GLU A N 1
ATOM 1163 C CA . GLU A 1 151 ? -7.436 1.690 13.687 1.00 96.75 151 GLU A CA 1
ATOM 1164 C C . GLU A 1 151 ? -8.171 0.436 13.184 1.00 96.75 151 GLU A C 1
ATOM 1166 O O . GLU A 1 151 ? -9.328 0.199 13.537 1.00 96.75 151 GLU A O 1
ATOM 1171 N N . TRP A 1 152 ? -7.494 -0.397 12.388 1.00 95.94 152 TRP A N 1
ATOM 1172 C CA . TRP A 1 152 ? -8.040 -1.610 11.780 1.00 95.94 152 TRP A CA 1
ATOM 1173 C C . TRP A 1 152 ? -7.596 -2.902 12.464 1.00 95.94 152 TRP A C 1
ATOM 1175 O O . TRP A 1 152 ? -7.916 -3.993 11.968 1.00 95.94 152 TRP A O 1
ATOM 1185 N N . LYS A 1 153 ? -6.867 -2.806 13.584 1.00 91.06 153 LYS A N 1
ATOM 1186 C CA . LYS A 1 153 ? -6.404 -3.980 14.322 1.00 91.06 153 LYS A CA 1
ATOM 1187 C C . LYS A 1 153 ? -7.553 -4.900 14.707 1.00 91.06 153 LYS A C 1
ATOM 1189 O O . LYS A 1 153 ? -8.599 -4.471 15.190 1.00 91.06 153 LYS A O 1
ATOM 1194 N N . VAL A 1 154 ? -7.335 -6.193 14.497 1.00 83.56 154 VAL A N 1
ATOM 1195 C CA . VAL A 1 154 ? -8.251 -7.227 14.981 1.00 83.56 154 VAL A CA 1
ATOM 1196 C C . VAL A 1 154 ? -7.962 -7.445 16.467 1.00 83.56 154 VAL A C 1
ATOM 1198 O O . VAL A 1 154 ? -6.806 -7.651 16.835 1.00 83.56 154 VAL A O 1
ATOM 1201 N N . ALA A 1 155 ? -9.000 -7.335 17.299 1.00 63.38 155 ALA A N 1
ATOM 1202 C CA . ALA A 1 155 ? -8.929 -7.581 18.741 1.00 63.38 155 ALA A CA 1
ATOM 1203 C C . ALA A 1 155 ? -8.686 -9.060 19.077 1.00 63.38 155 ALA A C 1
ATOM 1205 O O . ALA A 1 155 ? -9.162 -9.928 18.306 1.00 63.38 155 ALA A O 1
#

Solvent-accessible surface area (backbone atoms only — not comparable to full-atom values): 8127 Å² total; per-residue (Å²): 120,29,35,37,37,30,34,44,64,15,47,47,14,31,68,86,69,58,42,29,17,70,59,20,21,86,23,35,42,43,51,37,44,51,46,31,50,43,64,33,36,34,42,38,26,68,70,39,57,53,47,52,50,42,46,74,70,69,42,92,68,65,52,66,63,47,51,53,60,48,32,49,33,18,51,76,55,64,69,60,47,66,74,29,54,43,71,49,91,61,59,43,79,50,36,68,77,71,57,64,78,91,55,52,58,36,37,40,22,42,56,41,64,57,40,22,46,76,64,74,33,49,68,57,45,72,75,27,56,76,74,41,30,38,64,39,62,38,87,48,46,33,60,67,57,48,56,54,34,56,79,48,46,67,131

Secondary structure (DSSP, 8-state):
-EEEEE-SBTTTB-TTT-PBPTTTTTTHHHHHHHHTTEEEEEE-SHHHHHHHHHHHTT----HHHHHHHHTTTS---HHHHHHHEEE--S-GGGGGGG--TTSEEEEE-TTHHHHHHHTT-HHHHHHHBTTTEE---TTS-SHHHHHHHHTT---

Radius of gyration: 14.45 Å; Cα contacts (8 Å, |Δi|>4): 290; chains: 1; bounding box: 33×29×42 Å

Mean predicted aligned error: 3.13 Å